Protein AF-A0A1F8CVX3-F1 (afdb_monomer)

Foldseek 3Di:
DDDDVVNVVVCVVPDDDPVNCVPDDDPVNCPPPDDPVNVVVVVVVVVVVVVVVVVVVVVVVVVVVVVVVVVVVVVVVVVVVVVVVVVVVVVVVVVVVVVVVVVVVD

Radius of gyration: 46.39 Å; Cα contacts (8 Å, |Δi|>4): 4; chains: 1; bounding box: 74×19×142 Å

Secondary structure (DSSP, 8-state):
-PPPHHHHHHHHHHSPPHHHHTTSPPTTTTTTSPPHHHHHHHHHHHHHHHHHHHHHHHHHHHHHHHHHHHHHHHHHHHHHHHHHHHHHHHHHHHHHHHHHHHHH--

pLDDT: mean 95.46, std 3.66, range [73.0, 98.75]

Mean predicted aligned error: 8.63 Å

Solvent-accessible surface area (backbone atoms only — not comparable to full-atom values): 6224 Å² total; per-residue (Å²): 139,78,92,46,72,70,55,54,55,51,48,66,74,70,54,82,52,75,75,70,51,71,81,53,87,54,74,75,76,50,70,85,57,81,50,74,63,56,51,50,52,55,51,50,55,53,51,52,53,52,51,50,53,50,50,52,51,53,50,48,53,51,49,55,50,51,53,52,51,52,53,50,53,48,54,53,50,55,51,51,54,50,50,54,54,50,53,52,50,50,54,54,48,51,55,52,48,56,57,51,54,56,62,72,74,106

Nearest PDB structures (foldseek):
  5apz-assembly1_A  TM=5.082E-01  e=3.858E-02  Saccharomyces cerevisiae

Sequence (106 aa):
MAITDTDIKKLKTIFATKDDLKRFATKDDLKNYPTKDDLRFALAHQKDEILDTMTQLLTQFKSDILNTISSFAKEIQDNREERVVLASQVSRNTKRIEVLESKLAS

Organism: NCBI:txid1802538

Structure (mmCIF, N/CA/C/O backbone):
data_AF-A0A1F8CVX3-F1
#
_entry.id   AF-A0A1F8CVX3-F1
#
loop_
_atom_site.group_PDB
_atom_site.id
_atom_site.type_symbol
_atom_site.label_atom_id
_atom_site.label_alt_id
_atom_site.label_comp_id
_atom_site.label_asym_id
_atom_site.label_entity_id
_atom_site.label_seq_id
_atom_site.pdbx_PDB_ins_code
_atom_site.Cartn_x
_atom_site.Cartn_y
_atom_site.Cartn_z
_atom_site.occupancy
_atom_site.B_iso_or_equiv
_atom_site.auth_seq_id
_atom_site.auth_comp_id
_atom_site.auth_asym_id
_atom_site.auth_atom_id
_atom_site.pdbx_PDB_model_num
ATOM 1 N N . MET A 1 1 ? -27.538 3.188 78.637 1.00 73.00 1 MET A N 1
ATOM 2 C CA . MET A 1 1 ? -27.772 4.350 77.754 1.00 73.00 1 MET A CA 1
ATOM 3 C C . MET A 1 1 ? -28.574 3.845 76.566 1.00 73.00 1 MET A C 1
ATOM 5 O O . MET A 1 1 ? -28.140 2.877 75.956 1.00 73.00 1 MET A O 1
ATOM 9 N N . ALA A 1 2 ? -29.769 4.383 76.331 1.00 86.31 2 ALA A N 1
ATOM 10 C CA . ALA A 1 2 ? -30.652 3.941 75.251 1.00 86.31 2 ALA A CA 1
ATOM 11 C C . ALA A 1 2 ? -30.532 4.899 74.060 1.00 86.31 2 ALA A C 1
ATOM 13 O O . ALA A 1 2 ? -30.347 6.097 74.267 1.00 86.31 2 ALA A O 1
ATOM 14 N N . ILE A 1 3 ? -30.633 4.371 72.838 1.00 89.44 3 ILE A N 1
ATOM 15 C CA . ILE A 1 3 ? -30.782 5.196 71.632 1.00 89.44 3 ILE A CA 1
ATOM 16 C C . ILE A 1 3 ? -32.067 6.022 71.754 1.00 89.44 3 ILE A C 1
ATOM 18 O O . ILE A 1 3 ? -33.111 5.491 72.136 1.00 89.44 3 ILE A O 1
ATOM 22 N N . THR A 1 4 ? -31.976 7.312 71.433 1.00 94.50 4 THR A N 1
ATOM 23 C CA . THR A 1 4 ? -33.099 8.256 71.462 1.00 94.50 4 THR A CA 1
ATOM 24 C C . THR A 1 4 ? -33.644 8.524 70.058 1.00 94.50 4 THR A C 1
ATOM 26 O O . THR A 1 4 ? -32.962 8.308 69.055 1.00 94.50 4 THR A O 1
ATOM 29 N N . ASP A 1 5 ? -34.854 9.075 69.956 1.00 93.19 5 ASP A N 1
ATOM 30 C CA . ASP A 1 5 ? -35.446 9.471 68.667 1.00 93.19 5 ASP A CA 1
ATOM 31 C C . ASP A 1 5 ? -34.608 10.517 67.920 1.00 93.19 5 ASP A C 1
ATOM 33 O O . ASP A 1 5 ? -34.580 10.544 66.687 1.00 93.19 5 ASP A O 1
ATOM 37 N N . THR A 1 6 ? -33.879 11.357 68.659 1.00 93.75 6 THR A N 1
ATOM 38 C CA . THR A 1 6 ? -32.909 12.301 68.092 1.00 93.75 6 THR A CA 1
ATOM 39 C C . THR A 1 6 ? -31.774 11.562 67.388 1.00 93.75 6 THR A C 1
ATOM 41 O O . THR A 1 6 ? -31.376 11.956 66.288 1.00 93.75 6 THR A O 1
ATOM 44 N N . ASP A 1 7 ? -31.289 10.469 67.981 1.00 93.06 7 ASP A N 1
ATOM 45 C CA . ASP A 1 7 ? -30.262 9.620 67.378 1.00 93.06 7 ASP A CA 1
ATOM 46 C C . ASP A 1 7 ? -30.813 8.936 66.120 1.00 93.06 7 ASP A C 1
ATOM 48 O O . ASP A 1 7 ? -30.196 9.011 65.059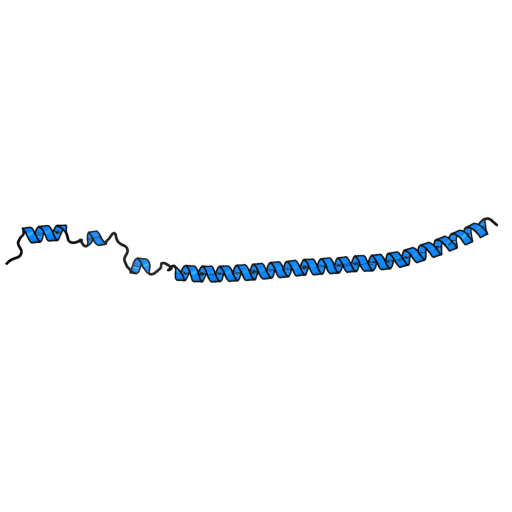 1.00 93.06 7 ASP A O 1
ATOM 52 N N . ILE A 1 8 ? -32.030 8.382 66.182 1.00 91.81 8 ILE A N 1
ATOM 53 C CA . ILE A 1 8 ? -32.696 7.756 65.026 1.00 91.81 8 ILE A CA 1
ATOM 54 C C . ILE A 1 8 ? -32.899 8.759 63.879 1.00 91.81 8 ILE A C 1
ATOM 56 O O . ILE A 1 8 ? -32.667 8.429 62.712 1.00 91.81 8 ILE A O 1
ATOM 60 N N . LYS A 1 9 ? -33.303 9.999 64.182 1.00 93.25 9 LYS A N 1
ATOM 61 C CA . LYS A 1 9 ? -33.510 11.048 63.173 1.00 93.25 9 LYS A CA 1
ATOM 62 C C . LYS A 1 9 ? -32.201 11.440 62.485 1.00 93.25 9 LYS A C 1
ATOM 64 O O . LYS A 1 9 ? -32.191 11.573 61.263 1.00 93.25 9 LYS A O 1
ATOM 69 N N . LYS A 1 10 ? -31.101 11.558 63.239 1.00 92.69 10 LYS A N 1
ATOM 70 C CA . LYS A 1 10 ? -29.763 11.806 62.675 1.00 92.69 10 LYS A 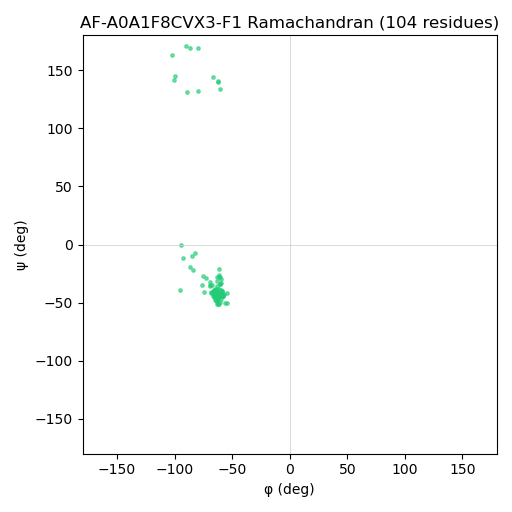CA 1
ATOM 71 C C . LYS A 1 10 ? -29.298 10.651 61.788 1.00 92.69 10 LYS A C 1
ATOM 73 O O . LYS A 1 10 ? -28.792 10.896 60.695 1.00 92.69 10 LYS A O 1
ATOM 78 N N . LEU A 1 11 ? -29.523 9.402 62.200 1.00 92.25 11 LEU A N 1
ATOM 79 C CA . LEU A 1 11 ? -29.164 8.228 61.396 1.00 92.25 11 LEU A CA 1
ATOM 80 C C . LEU A 1 11 ? -29.886 8.237 60.036 1.00 92.25 11 LEU A C 1
ATOM 82 O O . LEU A 1 11 ? -29.244 8.038 59.009 1.00 92.25 11 LEU A O 1
ATOM 86 N N . LYS A 1 12 ? -31.181 8.576 59.991 1.00 90.56 12 LYS A N 1
ATOM 87 C CA . LYS A 1 12 ? -31.935 8.676 58.723 1.00 90.56 12 LYS A CA 1
ATOM 88 C C . LYS A 1 12 ? -31.391 9.727 57.752 1.00 90.56 12 LYS A C 1
ATOM 90 O O . LYS A 1 12 ? -31.572 9.570 56.553 1.00 90.56 12 LYS A O 1
ATOM 95 N N . THR A 1 13 ? -30.756 10.786 58.252 1.00 91.38 13 THR A N 1
ATOM 96 C CA . THR A 1 13 ? -30.141 11.822 57.403 1.00 91.38 13 THR A CA 1
ATOM 97 C C . THR A 1 13 ? -28.713 11.492 56.969 1.00 91.38 13 THR A C 1
ATOM 99 O O . THR A 1 13 ? -28.222 12.091 56.020 1.00 91.38 13 THR A O 1
ATOM 102 N N . ILE A 1 14 ? -28.035 10.574 57.665 1.00 94.75 14 ILE A N 1
ATOM 103 C CA . ILE A 1 14 ? -26.627 10.224 57.412 1.00 94.75 14 ILE A CA 1
ATOM 104 C C . ILE A 1 14 ? -26.513 8.999 56.499 1.00 94.75 14 ILE A C 1
ATOM 106 O O . ILE A 1 14 ? -25.623 8.940 55.652 1.00 94.75 14 ILE A O 1
ATOM 110 N N . PHE A 1 15 ? -27.386 8.007 56.674 1.00 93.50 15 PHE A N 1
ATOM 111 C CA . PHE A 1 15 ? -27.327 6.772 55.901 1.00 93.50 15 PHE A CA 1
ATOM 112 C C . PHE A 1 15 ? -27.944 6.949 54.514 1.00 93.50 15 PHE A C 1
ATOM 114 O O . PHE A 1 15 ? -29.065 7.432 54.377 1.00 93.50 15 PHE A O 1
ATOM 121 N N . ALA A 1 16 ? -27.223 6.485 53.492 1.00 92.56 16 ALA A N 1
ATOM 122 C CA . ALA A 1 16 ? -27.760 6.376 52.144 1.00 92.56 16 ALA A CA 1
ATOM 123 C C . ALA A 1 16 ? -28.947 5.401 52.112 1.00 92.56 16 ALA A C 1
ATOM 125 O O . ALA A 1 16 ? -28.929 4.338 52.744 1.00 92.56 16 ALA A O 1
ATOM 126 N N . THR A 1 17 ? -29.972 5.756 51.346 1.00 92.31 17 THR A N 1
ATOM 127 C CA . THR A 1 17 ? -31.146 4.911 51.121 1.00 92.31 17 THR A CA 1
ATOM 128 C C . THR A 1 17 ? -30.948 4.006 49.905 1.00 92.31 17 THR A C 1
ATOM 130 O O . THR A 1 17 ? -30.018 4.166 49.117 1.00 92.31 17 THR A O 1
ATOM 133 N N . LYS A 1 18 ? -31.857 3.048 49.700 1.00 94.06 18 LYS A N 1
ATOM 134 C CA . LYS A 1 18 ? -31.846 2.224 48.481 1.00 94.06 18 LYS A CA 1
ATOM 135 C C . LYS A 1 18 ? -32.023 3.063 47.214 1.00 94.06 18 LYS A C 1
ATOM 137 O O . LYS A 1 18 ? -31.436 2.731 46.189 1.00 94.06 18 LYS A O 1
ATOM 142 N N . ASP A 1 19 ? -32.807 4.137 47.284 1.00 94.81 19 ASP A N 1
ATOM 143 C CA . ASP A 1 19 ? -33.027 5.026 46.144 1.00 94.81 19 ASP A CA 1
ATOM 144 C C . ASP A 1 19 ? -31.767 5.831 45.799 1.00 94.81 19 ASP A C 1
ATOM 146 O O . ASP A 1 19 ? -31.488 6.040 44.620 1.00 94.81 19 ASP A O 1
ATOM 150 N N . ASP A 1 20 ? -30.937 6.171 46.792 1.00 94.62 20 ASP A N 1
ATOM 151 C CA . ASP A 1 20 ? -29.637 6.811 46.558 1.00 94.62 20 ASP A CA 1
ATOM 152 C C . ASP A 1 20 ? -28.663 5.939 45.767 1.00 94.62 20 ASP A C 1
ATOM 154 O O . ASP A 1 20 ? -27.796 6.469 45.075 1.00 94.62 20 ASP A O 1
ATOM 158 N N . LEU A 1 21 ? -28.786 4.613 45.859 1.00 96.06 21 LEU A N 1
ATOM 159 C CA . LEU A 1 21 ? -27.880 3.680 45.188 1.00 96.06 21 LEU A CA 1
ATOM 160 C C . LEU A 1 21 ? -28.266 3.412 43.728 1.00 96.06 21 LEU A C 1
ATOM 162 O O . LEU A 1 21 ? -27.399 3.056 42.936 1.00 96.06 21 LEU A O 1
ATOM 166 N N . LYS A 1 22 ? -29.530 3.640 43.339 1.00 94.94 22 LYS A N 1
ATOM 167 C CA . LYS A 1 22 ? -30.027 3.391 41.970 1.00 94.94 22 LYS A CA 1
ATOM 168 C C . LYS A 1 22 ? -29.325 4.221 40.889 1.00 94.94 22 LYS A C 1
ATOM 170 O O . LYS A 1 22 ? -29.377 3.854 39.723 1.00 94.94 22 LYS A O 1
ATOM 175 N N . ARG A 1 23 ? -28.692 5.341 41.259 1.00 95.31 23 ARG A N 1
ATOM 176 C CA . ARG A 1 23 ? -27.959 6.223 40.330 1.00 95.31 23 ARG A CA 1
ATOM 177 C C . ARG A 1 23 ? -26.530 5.763 40.022 1.00 95.31 23 ARG A C 1
ATOM 179 O O . ARG A 1 23 ? -25.870 6.389 39.199 1.00 95.31 23 ARG A O 1
ATOM 186 N N . PHE A 1 24 ? -26.030 4.737 40.707 1.00 95.69 24 PHE A N 1
ATOM 187 C CA . PHE A 1 24 ? -24.673 4.235 40.513 1.00 95.69 24 PHE A CA 1
ATOM 188 C C . PHE A 1 24 ? -24.678 2.985 39.637 1.00 95.69 24 PHE A C 1
ATOM 190 O O . PHE A 1 24 ? -25.538 2.120 39.789 1.00 95.69 24 PHE A O 1
ATOM 197 N N . ALA A 1 25 ? -23.679 2.875 38.761 1.00 95.62 25 ALA A N 1
ATOM 198 C CA . ALA A 1 25 ? -23.411 1.640 38.039 1.00 95.62 25 ALA A CA 1
ATOM 199 C C . ALA A 1 25 ? -23.056 0.514 39.022 1.00 95.62 25 ALA A C 1
ATOM 201 O O . ALA A 1 25 ? -22.342 0.704 40.012 1.00 95.62 25 ALA A O 1
ATOM 202 N N . THR A 1 26 ? -23.552 -0.674 38.722 1.00 95.81 26 THR A N 1
ATOM 203 C CA . THR A 1 26 ? -23.231 -1.919 39.403 1.00 95.81 26 THR A CA 1
ATOM 204 C C . THR A 1 26 ? -21.981 -2.553 38.795 1.00 95.81 26 THR A C 1
ATOM 206 O O . THR A 1 26 ? -21.497 -2.172 37.730 1.00 95.81 26 THR A O 1
ATOM 209 N N . LYS A 1 27 ? -21.447 -3.577 39.463 1.00 95.19 27 LYS A N 1
ATOM 210 C CA . LYS A 1 27 ? -20.334 -4.360 38.909 1.00 95.19 27 LYS A CA 1
ATOM 211 C C . LYS A 1 27 ? -20.725 -5.089 37.625 1.00 95.19 27 LYS A C 1
ATOM 213 O O . LYS A 1 27 ? -19.868 -5.284 36.770 1.00 95.19 27 LYS A O 1
ATOM 218 N N . ASP A 1 28 ? -21.988 -5.490 37.504 1.00 96.12 28 ASP A N 1
ATOM 219 C CA . ASP A 1 28 ? -22.480 -6.192 36.322 1.00 96.12 28 ASP A CA 1
ATOM 220 C C . ASP A 1 28 ? -22.528 -5.268 35.101 1.00 96.12 28 ASP A C 1
ATOM 222 O O . ASP A 1 28 ? -22.162 -5.707 34.013 1.00 96.12 28 ASP A O 1
ATOM 226 N N . ASP A 1 29 ? -22.832 -3.979 35.295 1.00 96.00 29 ASP A N 1
ATOM 227 C CA . ASP A 1 29 ? -22.821 -2.973 34.221 1.00 96.00 29 ASP A CA 1
ATOM 228 C C . ASP A 1 29 ? -21.428 -2.802 33.587 1.00 96.00 29 ASP A C 1
ATOM 230 O O . ASP A 1 29 ? -21.312 -2.435 32.420 1.00 96.00 29 ASP A O 1
ATOM 234 N N . LEU A 1 30 ? -20.356 -3.093 34.334 1.00 96.06 30 LEU A N 1
ATOM 235 C CA . LEU A 1 30 ? -18.972 -2.902 33.889 1.00 96.06 30 LEU A CA 1
ATOM 236 C C . LEU A 1 30 ? -18.341 -4.145 33.242 1.00 96.06 30 LEU A C 1
ATOM 238 O O . LEU A 1 30 ? -17.280 -4.024 32.636 1.00 96.06 30 LEU A O 1
ATOM 242 N N . LYS A 1 31 ? -18.967 -5.329 33.333 1.00 94.56 31 LYS A N 1
ATOM 243 C CA . LYS A 1 31 ? -18.371 -6.603 32.869 1.00 94.56 31 LYS A CA 1
ATOM 244 C C . LYS A 1 31 ? -18.042 -6.639 31.376 1.00 94.56 31 LYS A C 1
ATOM 246 O O . LYS A 1 31 ? -17.140 -7.367 30.980 1.00 94.56 31 LYS A O 1
ATOM 251 N N . ASN A 1 32 ? -18.769 -5.871 30.569 1.00 94.31 32 ASN A N 1
ATOM 252 C CA . ASN A 1 32 ? -18.608 -5.850 29.114 1.00 94.31 32 ASN A CA 1
ATOM 253 C C . ASN A 1 32 ? -17.670 -4.738 28.621 1.00 94.31 32 ASN A C 1
ATOM 255 O O . ASN A 1 32 ? -17.476 -4.602 27.414 1.00 94.31 32 ASN A O 1
ATOM 259 N N . TYR A 1 33 ? -17.114 -3.922 29.520 1.00 95.31 33 TYR A N 1
ATOM 260 C CA . TYR A 1 33 ? -16.209 -2.847 29.131 1.00 95.31 33 TYR A CA 1
ATOM 261 C C . TYR A 1 33 ? -14.759 -3.340 29.092 1.00 95.31 33 TYR A C 1
ATOM 263 O O . TYR A 1 33 ? -14.296 -3.934 30.068 1.00 95.31 33 TYR A O 1
ATOM 271 N N . PRO A 1 34 ? -14.020 -3.064 28.003 1.00 94.12 34 PRO A N 1
ATOM 272 C CA . PRO A 1 34 ? -12.615 -3.426 27.913 1.00 94.12 34 PRO A CA 1
ATOM 273 C C . PRO A 1 34 ? -11.781 -2.624 28.914 1.00 94.12 34 PRO A C 1
ATOM 275 O O . PRO A 1 34 ? -12.012 -1.435 29.165 1.00 94.12 34 PRO A O 1
ATOM 278 N N . THR A 1 35 ? -10.770 -3.279 29.465 1.00 95.75 35 THR A N 1
ATOM 279 C CA . THR A 1 35 ? -9.755 -2.654 30.305 1.00 95.75 35 THR A CA 1
ATOM 280 C C . THR A 1 35 ? -8.708 -1.937 29.451 1.00 95.75 35 THR A C 1
ATOM 282 O O . THR A 1 35 ? -8.621 -2.095 28.232 1.00 95.75 35 THR A O 1
ATOM 285 N N . LYS A 1 36 ? -7.849 -1.142 30.099 1.00 95.88 36 LYS A N 1
ATOM 286 C CA . LYS A 1 36 ? -6.715 -0.504 29.413 1.00 95.88 36 LYS A CA 1
ATOM 287 C C . LYS A 1 36 ? -5.762 -1.526 28.794 1.00 95.88 36 LYS A C 1
ATOM 289 O O . LYS A 1 36 ? -5.164 -1.226 27.764 1.00 95.88 36 LYS A O 1
ATOM 294 N N . ASP A 1 37 ? -5.610 -2.690 29.414 1.00 95.31 37 ASP A N 1
ATOM 295 C CA . ASP A 1 37 ? -4.703 -3.724 28.925 1.00 95.31 37 ASP A CA 1
ATOM 296 C C . ASP A 1 37 ? -5.297 -4.466 27.722 1.00 95.31 37 ASP A C 1
ATOM 298 O O . ASP A 1 37 ? -4.566 -4.711 26.764 1.00 95.31 37 ASP A O 1
ATOM 302 N N . ASP A 1 38 ? -6.619 -4.678 27.688 1.00 94.75 38 ASP A N 1
ATOM 303 C CA . ASP A 1 38 ? -7.314 -5.201 26.499 1.00 94.75 38 ASP A CA 1
ATOM 304 C C . ASP A 1 38 ? -7.097 -4.286 25.284 1.00 94.75 38 ASP A C 1
ATOM 306 O O . ASP A 1 38 ? -6.758 -4.740 24.190 1.00 94.75 38 ASP A O 1
ATOM 310 N N . LEU A 1 39 ? -7.216 -2.968 25.490 1.00 94.94 39 LEU A N 1
ATOM 311 C CA . LEU A 1 39 ? -6.967 -1.977 24.440 1.00 94.94 39 LEU A CA 1
ATOM 312 C C . LEU A 1 39 ? -5.499 -1.957 24.004 1.00 94.94 39 LEU A C 1
ATOM 314 O O . LEU A 1 39 ? -5.215 -1.882 22.812 1.00 94.94 39 LEU A O 1
ATOM 318 N N . ARG A 1 40 ? -4.551 -2.035 24.947 1.00 94.12 40 ARG A N 1
ATOM 319 C CA . ARG A 1 40 ? -3.116 -2.100 24.625 1.00 94.12 40 ARG A CA 1
ATOM 320 C C . ARG A 1 40 ? -2.782 -3.333 23.800 1.00 94.12 40 ARG A C 1
ATOM 322 O O . ARG A 1 40 ? -2.033 -3.213 22.835 1.00 94.12 40 ARG A O 1
ATOM 329 N N . PHE A 1 41 ? -3.339 -4.484 24.164 1.00 92.06 41 PHE A N 1
ATOM 330 C CA . PHE A 1 41 ? -3.154 -5.725 23.428 1.00 92.06 41 PHE A CA 1
ATOM 331 C C . PHE A 1 41 ? -3.687 -5.595 21.997 1.00 92.06 41 PHE A C 1
ATOM 333 O O . PHE A 1 41 ? -2.939 -5.843 21.052 1.00 92.06 41 PHE A O 1
ATOM 340 N N . ALA A 1 42 ? -4.928 -5.126 21.826 1.00 91.56 42 ALA A N 1
ATOM 341 C CA . ALA A 1 42 ? -5.533 -4.941 20.507 1.00 91.56 42 ALA A CA 1
ATOM 342 C C . ALA A 1 42 ? -4.735 -3.959 19.625 1.00 91.56 42 ALA A C 1
ATOM 344 O O . ALA A 1 42 ? -4.464 -4.242 18.459 1.00 91.56 42 ALA A O 1
ATOM 345 N N . LEU A 1 43 ? -4.297 -2.832 20.197 1.00 92.06 43 LEU A N 1
ATOM 346 C CA . LEU A 1 43 ? -3.521 -1.817 19.480 1.00 92.06 43 LEU A CA 1
ATOM 347 C C . LEU A 1 43 ? -2.108 -2.290 19.116 1.00 92.06 43 LEU A C 1
ATOM 349 O O . LEU A 1 43 ? -1.602 -1.921 18.057 1.00 92.06 43 LEU A O 1
ATOM 353 N N . ALA A 1 44 ? -1.461 -3.086 19.972 1.00 91.31 44 ALA A N 1
ATOM 354 C CA . ALA A 1 44 ? -0.140 -3.638 19.684 1.00 91.31 44 ALA A CA 1
ATOM 355 C C . ALA A 1 44 ? -0.184 -4.593 18.482 1.00 91.31 44 ALA A C 1
ATOM 357 O O . ALA A 1 44 ? 0.607 -4.434 17.558 1.00 91.31 44 ALA A O 1
ATOM 358 N N . HIS A 1 45 ? -1.167 -5.498 18.446 1.00 87.75 45 HIS A N 1
ATOM 359 C CA . HIS A 1 45 ? -1.343 -6.429 17.325 1.00 87.75 45 HIS A CA 1
ATOM 360 C C . HIS A 1 45 ? -1.601 -5.688 16.014 1.00 87.75 45 HIS A C 1
ATOM 362 O O . HIS A 1 45 ? -0.968 -5.976 15.002 1.00 87.75 45 HIS A O 1
ATOM 368 N N . GLN A 1 46 ? -2.473 -4.676 16.048 1.00 93.50 46 GLN A N 1
ATOM 369 C CA . GLN A 1 46 ? -2.769 -3.873 14.866 1.00 93.50 46 GLN A CA 1
ATOM 370 C C . GLN A 1 46 ? -1.534 -3.105 14.368 1.00 93.50 46 GLN A C 1
ATOM 372 O O . GLN A 1 46 ? -1.320 -2.981 13.164 1.00 93.50 46 GLN A O 1
ATOM 377 N N . LYS A 1 47 ? -0.701 -2.590 15.283 1.00 93.19 47 LYS A N 1
ATOM 378 C CA . LYS A 1 47 ? 0.540 -1.892 14.925 1.00 93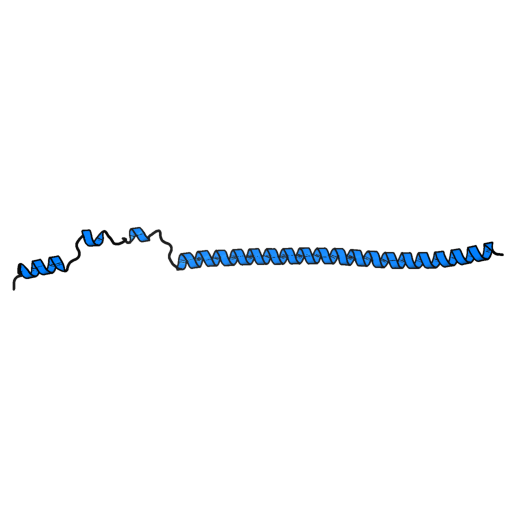.19 47 LYS A CA 1
ATOM 379 C C . LYS A 1 47 ? 1.523 -2.822 14.211 1.00 93.19 47 LYS A C 1
ATOM 381 O O . LYS A 1 47 ? 2.115 -2.400 13.218 1.00 93.19 47 LYS A O 1
ATOM 386 N N . ASP A 1 48 ? 1.696 -4.042 14.709 1.00 93.31 48 ASP A N 1
ATOM 387 C CA . ASP A 1 48 ? 2.640 -5.004 14.137 1.00 93.31 48 ASP A CA 1
ATOM 388 C C . ASP A 1 48 ? 2.180 -5.482 12.750 1.00 93.31 48 ASP A C 1
ATOM 390 O O . ASP A 1 48 ? 2.983 -5.506 11.819 1.00 93.31 48 ASP A O 1
ATOM 394 N N . GLU A 1 49 ? 0.881 -5.744 12.571 1.00 94.56 49 GLU A N 1
ATOM 395 C CA . GLU A 1 49 ? 0.297 -6.115 11.272 1.00 94.56 49 GLU A CA 1
ATOM 396 C C . GLU A 1 49 ? 0.441 -4.995 10.226 1.00 94.56 49 GLU A C 1
ATOM 398 O O . GLU A 1 49 ? 0.834 -5.238 9.079 1.00 94.56 49 GLU A O 1
ATOM 403 N N . ILE A 1 50 ? 0.185 -3.742 10.623 1.00 95.62 50 ILE A N 1
ATOM 404 C CA . ILE A 1 50 ? 0.385 -2.576 9.752 1.00 95.62 50 ILE A CA 1
ATOM 405 C C . ILE A 1 50 ? 1.862 -2.441 9.366 1.00 95.62 50 ILE A C 1
ATOM 407 O O . ILE A 1 50 ? 2.172 -2.146 8.209 1.00 95.62 50 ILE A O 1
ATOM 411 N N . LEU A 1 51 ? 2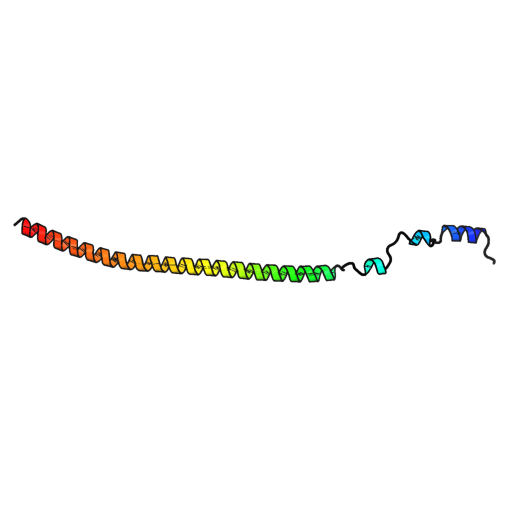.778 -2.639 10.320 1.00 95.62 51 LEU A N 1
ATOM 412 C CA . LEU A 1 51 ? 4.211 -2.509 10.076 1.00 95.62 51 LEU A CA 1
ATOM 413 C C . LEU A 1 51 ? 4.728 -3.596 9.127 1.00 95.62 51 LEU A C 1
ATOM 415 O O . LEU A 1 51 ? 5.506 -3.283 8.222 1.00 95.62 51 LEU A O 1
ATOM 419 N N . ASP A 1 52 ? 4.279 -4.839 9.297 1.00 96.88 52 ASP A N 1
ATOM 420 C CA . ASP A 1 52 ? 4.617 -5.949 8.402 1.00 96.88 52 ASP A CA 1
ATOM 421 C C . ASP A 1 52 ? 4.080 -5.692 6.988 1.00 96.88 52 ASP A C 1
ATOM 423 O O . ASP A 1 52 ? 4.844 -5.700 6.021 1.00 96.88 52 ASP A O 1
ATOM 427 N N . THR A 1 53 ? 2.807 -5.302 6.871 1.00 97.25 53 THR A N 1
ATOM 428 C CA . THR A 1 53 ? 2.186 -4.963 5.579 1.00 97.25 53 THR A CA 1
ATOM 429 C C . THR A 1 53 ? 2.937 -3.834 4.865 1.00 97.25 53 THR A C 1
ATOM 431 O O . THR A 1 53 ? 3.227 -3.924 3.670 1.00 97.25 53 THR A O 1
ATOM 434 N N . MET A 1 54 ? 3.308 -2.772 5.589 1.00 97.75 54 MET A N 1
ATOM 435 C CA . MET A 1 54 ? 4.079 -1.659 5.025 1.00 97.75 54 MET A CA 1
ATOM 436 C C . MET A 1 54 ? 5.483 -2.102 4.593 1.00 97.75 54 MET A C 1
ATOM 438 O O . MET A 1 54 ? 5.976 -1.687 3.544 1.00 97.75 54 MET A O 1
ATOM 442 N N . THR A 1 55 ? 6.127 -2.966 5.378 1.00 97.88 55 THR A N 1
ATOM 443 C CA . THR A 1 55 ? 7.464 -3.493 5.075 1.00 97.88 55 THR A CA 1
ATOM 444 C C . THR A 1 55 ? 7.440 -4.362 3.820 1.00 97.88 55 THR A C 1
ATOM 446 O O . THR A 1 55 ? 8.306 -4.215 2.951 1.00 97.88 55 THR A O 1
ATOM 449 N N . GLN A 1 56 ? 6.428 -5.219 3.683 1.00 98.12 56 GLN A N 1
ATOM 450 C CA . GLN A 1 56 ? 6.207 -6.038 2.493 1.00 98.12 56 GLN A CA 1
ATOM 451 C C . GLN A 1 56 ? 5.947 -5.168 1.262 1.00 98.12 56 GLN A C 1
ATOM 453 O O . GLN A 1 56 ? 6.602 -5.361 0.238 1.00 98.12 56 GLN A O 1
ATOM 458 N N . LEU A 1 57 ? 5.083 -4.151 1.377 1.00 98.44 57 LEU A N 1
ATOM 459 C CA . LEU A 1 57 ? 4.797 -3.219 0.285 1.00 98.44 57 LEU A CA 1
ATOM 460 C C . LEU A 1 57 ? 6.058 -2.478 -0.181 1.00 98.44 57 LEU A C 1
ATOM 462 O O . LEU A 1 57 ? 6.329 -2.416 -1.379 1.00 98.44 57 LEU A O 1
ATOM 466 N N . LEU A 1 58 ? 6.855 -1.948 0.752 1.00 98.44 58 LEU A N 1
ATOM 467 C CA . LEU A 1 58 ? 8.105 -1.254 0.428 1.00 98.44 58 LEU A CA 1
ATOM 468 C C . LEU A 1 58 ? 9.138 -2.194 -0.201 1.00 98.44 58 LEU A C 1
ATOM 470 O O . LEU A 1 58 ? 9.851 -1.799 -1.123 1.00 98.44 58 LEU A O 1
ATOM 474 N N . THR A 1 59 ? 9.216 -3.436 0.279 1.00 98.38 59 THR A N 1
ATOM 475 C CA . THR A 1 59 ? 10.126 -4.450 -0.268 1.00 98.38 59 THR A CA 1
ATOM 476 C C . THR A 1 59 ? 9.722 -4.843 -1.686 1.00 98.38 59 THR A C 1
ATOM 478 O O . THR A 1 59 ? 10.583 -4.892 -2.567 1.00 98.38 59 THR A O 1
ATOM 481 N N . GLN A 1 60 ? 8.425 -5.049 -1.925 1.00 98.50 60 GLN A N 1
ATOM 482 C CA . GLN A 1 60 ? 7.886 -5.359 -3.245 1.00 98.50 60 GLN A CA 1
ATOM 483 C C . GLN A 1 60 ? 8.125 -4.203 -4.218 1.00 98.50 60 GLN A C 1
ATOM 485 O O . GLN A 1 60 ? 8.746 -4.395 -5.259 1.00 98.50 60 GLN A O 1
ATOM 490 N N . PHE A 1 61 ? 7.747 -2.983 -3.831 1.00 98.56 61 PH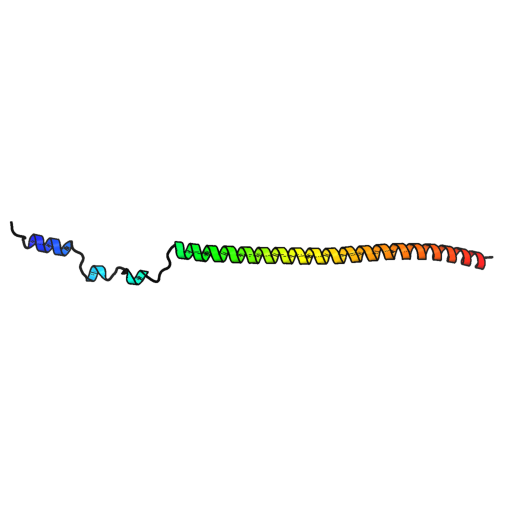E A N 1
ATOM 491 C CA . PHE A 1 61 ? 7.959 -1.790 -4.648 1.00 98.56 61 PHE A CA 1
ATOM 492 C C . PHE A 1 61 ? 9.440 -1.581 -4.995 1.00 98.56 61 PHE A C 1
ATOM 494 O O . PHE A 1 61 ? 9.786 -1.291 -6.141 1.00 98.56 61 PHE A O 1
ATOM 501 N N . LYS A 1 62 ? 10.339 -1.786 -4.021 1.00 98.62 62 LYS A N 1
ATOM 502 C CA . LYS A 1 62 ? 11.787 -1.753 -4.254 1.00 98.62 62 LYS A CA 1
ATOM 503 C C . LYS A 1 62 ? 12.215 -2.814 -5.271 1.00 98.62 62 LYS A C 1
ATOM 505 O O . LYS A 1 62 ? 13.029 -2.507 -6.139 1.00 98.62 62 LYS A O 1
ATOM 510 N N . SER A 1 63 ? 11.703 -4.040 -5.166 1.00 98.56 63 SER A N 1
ATOM 511 C CA . SER A 1 63 ? 12.017 -5.118 -6.109 1.00 98.56 63 SER A CA 1
ATOM 512 C C . SER A 1 63 ? 11.553 -4.779 -7.526 1.00 98.56 63 SER A C 1
ATOM 514 O O . SER A 1 63 ? 12.343 -4.890 -8.461 1.00 98.56 63 SER A O 1
ATOM 516 N N . ASP A 1 64 ? 10.329 -4.277 -7.675 1.00 98.75 64 ASP A N 1
ATOM 517 C CA . ASP A 1 64 ? 9.750 -3.921 -8.973 1.00 98.75 64 ASP A CA 1
ATOM 518 C C . ASP A 1 64 ? 10.548 -2.810 -9.668 1.00 98.75 64 ASP A C 1
ATOM 520 O O . ASP A 1 64 ? 10.864 -2.913 -10.860 1.00 98.75 64 ASP A O 1
ATOM 524 N N . ILE A 1 65 ? 10.957 -1.782 -8.913 1.00 98.62 65 ILE A N 1
ATOM 525 C CA . ILE A 1 65 ? 11.841 -0.727 -9.424 1.00 98.62 65 ILE A CA 1
ATOM 526 C C . ILE A 1 65 ? 13.177 -1.313 -9.871 1.00 98.62 65 ILE A C 1
ATOM 528 O O . ILE A 1 65 ? 13.629 -1.017 -10.977 1.00 98.62 65 ILE A O 1
ATOM 532 N N . LEU A 1 66 ? 13.824 -2.126 -9.029 1.00 98.62 66 LEU A N 1
ATOM 533 C CA . LEU A 1 66 ? 15.134 -2.691 -9.352 1.00 98.62 66 LEU A CA 1
ATOM 534 C C . LEU A 1 66 ? 15.067 -3.556 -10.611 1.00 98.62 66 LEU A C 1
ATOM 536 O O . LEU A 1 66 ? 15.903 -3.390 -11.494 1.00 98.62 66 LEU A O 1
ATOM 540 N N . ASN A 1 67 ? 14.040 -4.395 -10.737 1.00 98.56 67 ASN A N 1
ATOM 541 C CA . ASN A 1 67 ? 13.835 -5.236 -11.913 1.00 98.56 67 ASN A CA 1
ATOM 542 C C . ASN A 1 67 ? 13.637 -4.394 -13.182 1.00 98.56 67 ASN A C 1
ATOM 544 O O . ASN A 1 67 ? 14.260 -4.674 -14.207 1.00 98.56 67 ASN A O 1
ATOM 548 N N . THR A 1 68 ? 12.837 -3.328 -13.097 1.00 98.56 68 THR A N 1
ATOM 549 C CA . THR A 1 68 ? 12.588 -2.408 -14.220 1.00 98.56 68 THR A CA 1
ATOM 550 C C . THR A 1 68 ? 13.855 -1.652 -14.631 1.00 98.56 68 THR A C 1
ATOM 552 O O . THR A 1 68 ? 14.158 -1.511 -15.817 1.00 98.56 68 THR A O 1
ATOM 555 N N . ILE A 1 69 ? 14.641 -1.179 -13.659 1.00 98.56 69 ILE A N 1
ATOM 556 C CA . ILE A 1 69 ? 15.926 -0.523 -13.932 1.00 98.56 69 ILE A CA 1
ATOM 557 C C . ILE A 1 69 ? 16.895 -1.513 -14.578 1.00 98.56 69 ILE A C 1
ATOM 559 O O . ILE A 1 69 ? 17.569 -1.162 -15.544 1.00 98.56 69 ILE A O 1
ATOM 563 N N . SER A 1 70 ? 16.960 -2.747 -14.078 1.00 98.50 70 SER A N 1
ATOM 564 C CA . SER A 1 70 ? 17.823 -3.786 -14.638 1.00 98.50 70 SER A CA 1
ATOM 565 C C . SER A 1 70 ? 17.452 -4.135 -16.079 1.00 98.50 70 SER A C 1
ATOM 567 O O . SER A 1 70 ? 18.354 -4.267 -16.908 1.00 98.50 70 SER A O 1
ATOM 569 N N . SER A 1 71 ? 16.160 -4.238 -16.412 1.00 98.50 71 SER A N 1
ATOM 570 C CA . SER A 1 71 ? 15.737 -4.484 -17.796 1.00 98.50 71 SER A CA 1
ATOM 571 C C . SER A 1 71 ? 16.106 -3.322 -18.716 1.00 98.50 71 SER A C 1
ATOM 573 O O . SER A 1 71 ? 16.653 -3.549 -19.792 1.00 98.50 71 SER A O 1
ATOM 575 N N . PHE A 1 72 ? 15.895 -2.081 -18.269 1.00 98.56 72 PHE A N 1
ATOM 576 C CA . PHE A 1 72 ? 16.245 -0.896 -19.052 1.00 98.56 72 PHE A CA 1
ATOM 577 C C . PHE A 1 72 ? 17.761 -0.745 -19.243 1.00 98.56 72 PHE A C 1
ATOM 579 O O . PHE A 1 72 ? 18.233 -0.415 -20.330 1.00 98.56 72 PHE A O 1
ATOM 586 N N . ALA A 1 73 ? 18.550 -1.032 -18.204 1.00 98.56 73 ALA A N 1
ATOM 587 C CA . ALA A 1 73 ? 20.006 -1.020 -18.288 1.00 98.56 73 ALA A CA 1
ATOM 588 C C . ALA A 1 73 ? 20.519 -2.030 -19.324 1.00 98.56 73 ALA A C 1
ATOM 590 O O . ALA A 1 73 ? 21.421 -1.704 -20.098 1.00 98.56 73 ALA A O 1
ATOM 591 N N . LYS A 1 74 ? 19.912 -3.223 -19.369 1.00 98.56 74 LYS A N 1
ATOM 592 C CA . LYS A 1 74 ? 20.225 -4.245 -20.369 1.00 98.56 74 LYS A CA 1
ATOM 593 C C . LYS A 1 74 ? 19.866 -3.784 -21.782 1.00 98.56 74 LYS A C 1
ATOM 595 O O . LYS A 1 74 ? 20.711 -3.840 -22.664 1.00 98.56 74 LYS A O 1
ATOM 6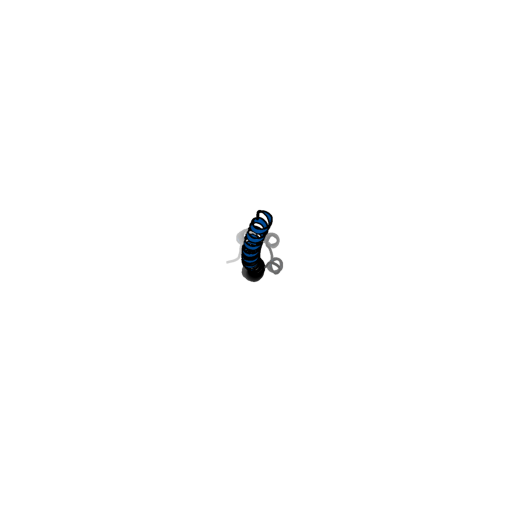00 N N . GLU A 1 75 ? 18.667 -3.243 -21.976 1.00 98.62 75 GLU A N 1
ATOM 601 C CA . GLU A 1 75 ? 18.240 -2.718 -23.278 1.00 98.62 75 GLU A CA 1
ATOM 602 C C . GLU A 1 75 ? 19.169 -1.599 -23.786 1.00 98.62 75 GLU A C 1
ATOM 604 O O . GLU A 1 75 ? 19.525 -1.556 -24.965 1.00 98.62 75 GLU A O 1
ATOM 609 N N . ILE A 1 76 ? 19.620 -0.702 -22.902 1.00 98.38 76 ILE A N 1
ATOM 610 C CA . ILE A 1 76 ? 20.607 0.330 -23.254 1.00 98.38 76 ILE A CA 1
ATOM 611 C C . ILE A 1 76 ? 21.940 -0.294 -23.665 1.00 98.38 76 ILE A C 1
ATOM 613 O O . ILE A 1 76 ? 22.578 0.202 -24.598 1.00 98.38 76 ILE A O 1
ATOM 617 N N . GLN A 1 77 ? 22.399 -1.319 -22.948 1.00 98.44 77 GLN A N 1
ATOM 618 C CA . GLN A 1 77 ? 23.647 -1.999 -23.272 1.00 98.44 77 GLN A CA 1
ATOM 619 C C . GLN A 1 77 ? 23.565 -2.643 -24.659 1.00 98.44 77 GLN A C 1
ATOM 621 O O . GLN A 1 77 ? 24.416 -2.350 -25.500 1.00 98.44 77 GLN A O 1
ATOM 626 N 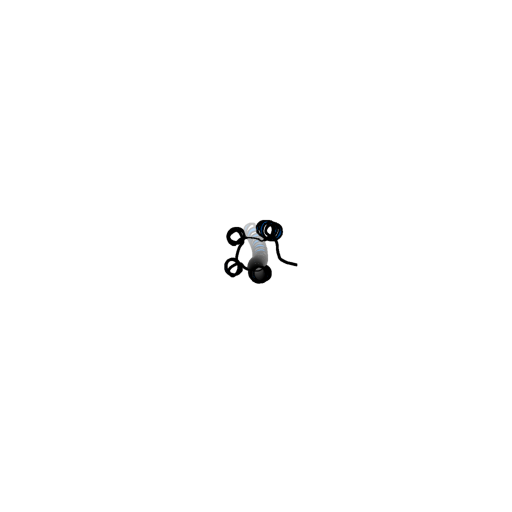N . ASP A 1 78 ? 22.514 -3.418 -24.914 1.00 98.31 78 ASP A N 1
ATOM 627 C CA . ASP A 1 78 ? 22.304 -4.116 -26.185 1.00 98.31 78 ASP A CA 1
ATOM 628 C C . ASP A 1 78 ? 22.262 -3.108 -27.355 1.00 98.31 78 ASP A C 1
ATOM 630 O O . ASP A 1 78 ? 22.973 -3.257 -28.352 1.00 98.31 78 ASP A O 1
ATOM 634 N N . ASN A 1 79 ? 21.544 -1.990 -27.187 1.00 98.31 79 ASN A N 1
ATOM 635 C CA . ASN A 1 79 ? 21.514 -0.902 -28.171 1.00 98.31 79 ASN A CA 1
ATOM 636 C C . ASN A 1 79 ? 22.893 -0.258 -28.405 1.00 98.31 79 ASN A C 1
ATOM 638 O O . ASN A 1 79 ? 23.232 0.128 -29.528 1.00 98.31 79 ASN A O 1
ATOM 642 N N . ARG A 1 80 ? 23.709 -0.083 -27.357 1.00 98.00 80 ARG A N 1
ATOM 643 C CA . ARG A 1 80 ? 25.068 0.469 -27.505 1.00 98.00 80 ARG A CA 1
ATOM 644 C C . ARG A 1 80 ? 25.957 -0.474 -28.309 1.00 98.00 80 ARG A C 1
ATOM 646 O O . ARG A 1 80 ? 26.700 0.008 -29.163 1.00 98.00 80 ARG A O 1
ATOM 653 N N . GLU A 1 81 ? 25.865 -1.774 -28.056 1.00 97.88 81 GLU A N 1
ATOM 654 C CA . GLU A 1 81 ? 26.606 -2.800 -28.793 1.00 97.88 81 GLU A CA 1
ATOM 655 C C . GLU A 1 81 ? 26.201 -2.815 -30.275 1.00 97.88 81 GLU A C 1
ATOM 657 O O . GLU A 1 81 ? 27.068 -2.752 -31.154 1.00 97.88 81 GLU A O 1
ATOM 662 N N . GLU A 1 82 ? 24.898 -2.756 -30.571 1.00 98.06 82 GLU A N 1
ATOM 663 C CA . GLU A 1 82 ? 24.396 -2.656 -31.946 1.00 98.06 82 GLU A CA 1
ATOM 664 C C . GLU A 1 82 ? 24.917 -1.397 -32.661 1.00 98.06 82 GLU A C 1
ATOM 666 O O . GLU A 1 82 ? 25.419 -1.470 -33.790 1.00 98.06 82 GLU A O 1
ATOM 671 N N . ARG A 1 83 ? 24.897 -0.233 -31.991 1.00 97.12 83 ARG A N 1
ATOM 672 C CA . ARG A 1 83 ? 25.409 1.023 -32.570 1.00 97.12 83 ARG A CA 1
ATOM 673 C C . ARG A 1 83 ? 26.894 0.957 -32.925 1.00 97.12 83 ARG A C 1
ATOM 675 O O . ARG A 1 83 ? 27.296 1.572 -33.915 1.00 97.12 83 ARG A O 1
ATOM 682 N N . VAL A 1 84 ? 27.711 0.223 -32.168 1.00 98.06 84 VAL A N 1
ATOM 683 C CA . VAL A 1 84 ? 29.139 0.026 -32.483 1.00 98.06 84 VAL A CA 1
ATOM 684 C C . VAL A 1 84 ? 29.311 -0.794 -33.766 1.00 98.06 84 VAL A C 1
ATOM 686 O O . VAL A 1 84 ? 30.132 -0.452 -34.630 1.00 98.06 84 VAL A O 1
ATOM 689 N N . VAL A 1 85 ? 28.507 -1.848 -33.934 1.00 97.81 85 VAL A N 1
ATOM 690 C CA . VAL A 1 85 ? 28.513 -2.674 -35.150 1.00 97.81 85 VAL A CA 1
ATOM 691 C C . VAL A 1 85 ? 28.079 -1.851 -36.363 1.00 97.81 85 VAL A C 1
ATOM 693 O O . VAL A 1 85 ? 28.779 -1.848 -37.383 1.00 97.81 85 VAL A O 1
ATOM 696 N N . LEU A 1 86 ? 26.979 -1.102 -36.241 1.00 97.69 86 LEU A N 1
ATOM 697 C CA . LEU A 1 86 ? 26.474 -0.233 -37.306 1.00 97.69 86 LEU A CA 1
ATOM 698 C C . LEU A 1 86 ? 27.491 0.850 -37.686 1.00 97.69 86 LEU A C 1
ATOM 700 O O . LEU A 1 86 ? 27.755 1.042 -38.872 1.00 97.69 86 LEU A O 1
ATOM 704 N N . ALA A 1 87 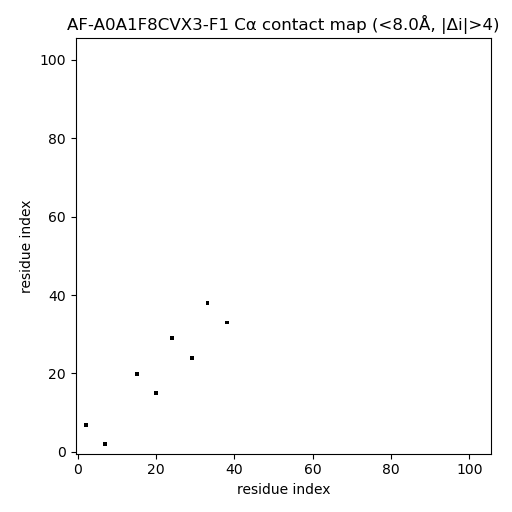? 28.145 1.496 -36.715 1.00 97.75 87 ALA A N 1
ATOM 705 C CA . ALA A 1 87 ? 29.188 2.490 -36.987 1.00 97.75 87 ALA A CA 1
ATOM 706 C C . ALA A 1 87 ? 30.352 1.903 -37.810 1.00 97.75 87 ALA A C 1
ATOM 708 O O . ALA A 1 87 ? 30.847 2.528 -38.753 1.00 97.75 87 ALA A O 1
ATOM 709 N N . SER A 1 88 ? 30.747 0.663 -37.507 1.00 97.56 88 SER A N 1
ATOM 710 C CA . SER A 1 88 ? 31.788 -0.052 -38.252 1.00 97.56 88 SER A CA 1
ATOM 711 C C . SER A 1 88 ? 31.357 -0.373 -39.688 1.00 97.56 88 SER A C 1
ATOM 713 O O . SER A 1 88 ? 32.153 -0.258 -40.623 1.00 97.56 88 SER A O 1
ATOM 715 N N . GLN A 1 89 ? 30.100 -0.781 -39.880 1.00 97.81 89 GLN A N 1
ATOM 716 C CA . GLN A 1 89 ? 29.533 -1.032 -41.207 1.00 97.81 89 GLN A CA 1
ATOM 717 C C . GLN A 1 89 ? 29.445 0.252 -42.036 1.00 97.81 89 GLN A C 1
ATOM 719 O O . GLN A 1 89 ? 29.874 0.244 -43.190 1.00 97.81 89 GLN A O 1
ATOM 724 N N . VAL A 1 90 ? 28.966 1.350 -41.441 1.00 98.12 90 VAL A N 1
ATOM 725 C CA . VAL A 1 90 ? 28.902 2.669 -42.085 1.00 98.12 90 VAL A CA 1
ATOM 726 C C . VAL A 1 90 ? 30.290 3.086 -42.557 1.00 98.12 90 VAL A C 1
ATOM 728 O O . VAL A 1 90 ? 30.453 3.354 -43.740 1.00 98.12 90 VAL A O 1
ATOM 731 N N . SER A 1 91 ? 31.314 3.017 -41.698 1.00 97.94 91 SER A N 1
ATOM 732 C CA . SER A 1 91 ? 32.689 3.367 -42.085 1.00 97.94 91 SER A CA 1
ATOM 733 C C . SER A 1 91 ? 33.211 2.540 -43.269 1.00 97.94 91 SER A C 1
ATOM 735 O O . SER A 1 91 ? 33.806 3.087 -44.200 1.00 97.94 91 SER A O 1
ATOM 737 N N . ARG A 1 92 ? 32.969 1.219 -43.276 1.00 98.12 92 ARG A N 1
ATOM 738 C CA . ARG A 1 92 ? 33.350 0.356 -44.410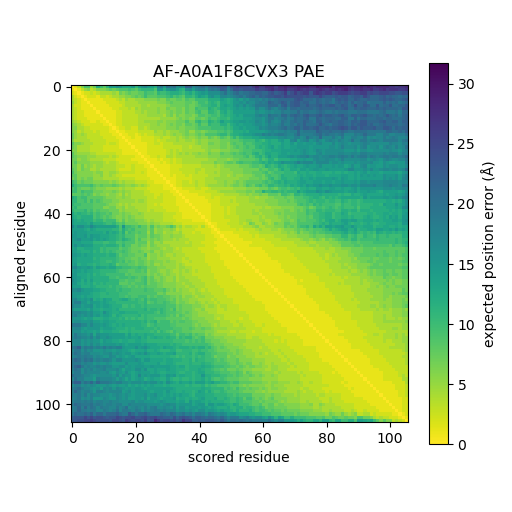 1.00 98.12 92 ARG A CA 1
ATOM 739 C C . ARG A 1 92 ? 32.609 0.732 -45.689 1.00 98.12 92 ARG A C 1
ATOM 741 O O . ARG A 1 92 ? 33.218 0.743 -46.756 1.00 98.12 92 ARG A O 1
ATOM 748 N N . ASN A 1 93 ? 31.315 1.019 -45.592 1.00 97.94 93 ASN A N 1
ATOM 749 C CA . ASN A 1 93 ? 30.501 1.389 -46.742 1.00 97.94 93 ASN A CA 1
ATOM 750 C C . ASN A 1 93 ? 30.911 2.754 -47.303 1.00 97.94 93 ASN A C 1
ATOM 752 O O . ASN A 1 93 ? 31.062 2.858 -48.515 1.00 97.94 93 ASN A O 1
ATOM 756 N N . THR A 1 94 ? 31.193 3.745 -46.450 1.00 97.81 94 THR A N 1
ATOM 757 C CA . THR A 1 94 ? 31.730 5.051 -46.862 1.00 97.81 94 THR A CA 1
ATOM 758 C C . THR A 1 94 ? 33.006 4.884 -47.689 1.00 97.81 94 THR A C 1
ATOM 760 O O . THR A 1 94 ? 33.056 5.347 -48.822 1.00 97.81 94 THR A O 1
ATOM 763 N N . LYS A 1 95 ? 33.982 4.097 -47.208 1.00 97.69 95 LYS A N 1
ATOM 764 C CA . LYS A 1 95 ? 35.219 3.813 -47.964 1.00 97.69 95 LYS A CA 1
ATOM 765 C C . LYS A 1 95 ? 34.960 3.131 -49.309 1.00 97.69 95 LYS A C 1
ATOM 767 O O . LYS A 1 95 ? 35.634 3.407 -50.295 1.00 97.69 95 LYS A O 1
ATOM 772 N N . ARG A 1 96 ? 34.005 2.195 -49.365 1.00 97.50 96 ARG A N 1
ATOM 773 C CA . ARG A 1 96 ? 33.641 1.515 -50.621 1.00 97.50 96 ARG A CA 1
ATOM 774 C C . ARG A 1 96 ? 33.014 2.482 -51.623 1.00 97.50 96 ARG A C 1
ATOM 776 O O . ARG A 1 96 ? 33.306 2.356 -52.806 1.00 97.50 96 ARG A O 1
ATOM 783 N N . ILE A 1 97 ? 32.177 3.406 -51.154 1.00 97.81 97 ILE A N 1
ATOM 784 C CA . ILE A 1 97 ? 31.554 4.440 -51.986 1.00 97.81 97 ILE A CA 1
ATOM 785 C C . ILE A 1 97 ? 32.634 5.354 -52.574 1.00 97.81 97 ILE A C 1
ATOM 787 O O . ILE A 1 97 ? 32.699 5.464 -53.792 1.00 97.81 97 ILE A O 1
ATOM 791 N N . GLU A 1 98 ? 33.558 5.869 -51.758 1.00 97.00 98 GLU A N 1
ATOM 792 C CA . GLU A 1 98 ? 34.683 6.709 -52.220 1.00 97.00 98 GLU A CA 1
ATOM 793 C C . GLU A 1 98 ? 35.514 6.024 -53.328 1.00 97.00 98 GLU A C 1
ATOM 795 O O . GLU A 1 98 ? 35.885 6.624 -54.342 1.00 97.00 98 GLU A O 1
ATOM 800 N N . VAL A 1 99 ? 35.784 4.722 -53.175 1.00 97.25 99 VAL A N 1
ATOM 801 C CA . VAL A 1 99 ? 36.519 3.939 -54.184 1.00 97.25 99 VAL A CA 1
ATOM 802 C C . VAL A 1 99 ? 35.714 3.761 -55.477 1.00 97.25 99 VAL A C 1
ATOM 804 O O . VAL A 1 99 ? 36.299 3.723 -56.556 1.00 97.25 99 VAL A O 1
ATOM 807 N N . LEU A 1 100 ? 34.391 3.622 -55.408 1.00 96.62 100 LEU A N 1
ATOM 808 C CA . LEU A 1 100 ? 33.554 3.505 -56.606 1.00 96.62 100 LEU A CA 1
ATOM 809 C C . LEU A 1 100 ? 33.402 4.849 -57.323 1.00 96.62 100 LEU A C 1
ATOM 811 O O . LEU A 1 100 ? 33.492 4.887 -58.547 1.00 96.62 100 LEU A O 1
ATOM 815 N N . GLU A 1 101 ? 33.230 5.936 -56.573 1.00 96.25 101 GLU A N 1
ATOM 816 C CA . GLU A 1 101 ? 33.147 7.296 -57.114 1.00 96.25 101 GLU A CA 1
ATOM 817 C C . GLU A 1 101 ? 34.434 7.685 -57.849 1.00 96.25 101 GLU A C 1
ATOM 819 O O . GLU A 1 101 ? 34.370 8.183 -58.971 1.00 96.25 101 GLU A O 1
ATOM 824 N N . SER A 1 102 ? 35.608 7.372 -57.285 1.00 95.44 102 SER A N 1
ATOM 825 C CA . SER A 1 102 ? 36.889 7.631 -57.962 1.00 95.44 102 SER A CA 1
ATOM 826 C C . SER A 1 102 ? 37.062 6.837 -59.264 1.00 95.44 102 SER A C 1
ATOM 828 O O . SER A 1 102 ? 37.604 7.374 -60.224 1.00 95.44 102 SER A O 1
ATOM 830 N N . LYS A 1 103 ? 36.558 5.596 -59.332 1.00 96.06 103 LYS A N 1
ATOM 831 C CA . LYS A 1 103 ? 36.567 4.772 -60.558 1.00 96.06 103 LYS A CA 1
ATOM 832 C C . LYS A 1 103 ? 35.577 5.235 -61.626 1.00 96.06 103 LYS A C 1
ATOM 834 O O . LYS A 1 103 ? 35.792 4.957 -62.796 1.00 96.06 103 LYS A O 1
ATOM 839 N N . LEU A 1 104 ? 34.468 5.861 -61.234 1.00 93.81 104 LEU A N 1
ATOM 840 C CA . LEU A 1 104 ? 33.494 6.439 -62.169 1.00 93.81 104 LEU A CA 1
ATOM 841 C C . LEU A 1 104 ? 33.995 7.755 -62.778 1.00 93.81 104 LEU A C 1
ATOM 843 O O . LEU A 1 104 ? 33.572 8.116 -63.872 1.00 93.81 104 LEU A O 1
ATOM 847 N N . ALA A 1 105 ? 34.863 8.472 -62.060 1.00 90.69 105 ALA A N 1
ATOM 848 C CA . ALA A 1 105 ? 35.443 9.740 -62.493 1.00 90.69 105 ALA A CA 1
ATOM 849 C C . ALA A 1 105 ? 36.701 9.593 -63.378 1.00 90.69 105 ALA A C 1
ATOM 851 O O . ALA A 1 105 ? 37.164 10.597 -63.920 1.00 90.69 105 ALA A O 1
ATOM 852 N N . SER A 1 106 ? 37.261 8.383 -63.496 1.00 82.56 106 SER A N 1
ATOM 853 C CA . SER A 1 106 ? 38.413 8.034 -64.348 1.00 82.56 106 SER A CA 1
ATOM 854 C C . SER A 1 106 ? 37.981 7.450 -65.685 1.00 82.56 106 SER A C 1
ATOM 856 O O . SER A 1 106 ? 38.591 7.821 -66.710 1.00 82.56 106 SER A O 1
#